Protein AF-A0A140L854-F1 (afdb_monomer)

InterPro domains:
  IPR002514 Transposase IS3/IS911family [PF01527] (7-54)
  IPR010921 Trp repressor/replication initiator [SSF48295] (5-55)
  IPR010921 Trp repressor/replication initiator [SSF48295] (47-87)

Secondary structure (DSSP, 8-state):
------PPPPP--HHHHHHHHHHHHTTSS-HHHHHHHTT--HHHHHHHHHHHHHHHHHHHHTT--HHHHHHHHT--HHHHHHHHHHHGGGGGSTTSS--

Foldseek 3Di:
DDPDPDDDDDDDDPVRLLVLLCCCQQPVDPLPVSCVVVVHDSVVNVVSNVVVLLVLLVCVVVPDDLVVSCVVSVHDSVSNVVSCVVNVPPPPPPVPPDD

Organism: NCBI:txid520762

Nearest PDB structures (foldseek):
  8d8k-assembly1_6  TM=6.332E-01  e=9.859E-01  Saccharomyces cerevisiae
  2ozu-assembly1_A  TM=5.152E-01  e=5.093E-01  Homo sapiens
  8d8j-assembly1_6  TM=6.709E-01  e=2.806E+00  Saccharomyces cerevisiae

Sequence (99 aa):
MKKKVVKKRKRYTLEYKLDCIKKVVNGNESAIKVGLKHGISPSLLNRWVREFKKSVVEKKLRGESILKIGQEYEIQPQKICCWVRQYGFQKHKENFFDK

pLDDT: mean 83.84, std 16.04, range [35.22, 95.31]

Structure (mmCIF, N/CA/C/O backbone):
data_AF-A0A140L854-F1
#
_entry.id   AF-A0A140L854-F1
#
loop_
_atom_site.group_PDB
_atom_site.id
_atom_site.type_symbol
_atom_site.label_atom_id
_atom_site.label_alt_id
_atom_site.label_comp_id
_atom_site.label_asym_id
_atom_site.label_entity_id
_atom_site.label_seq_id
_atom_site.pdbx_PDB_ins_code
_atom_site.Cartn_x
_atom_site.Cartn_y
_atom_site.Cartn_z
_atom_site.occupancy
_atom_site.B_iso_or_equiv
_atom_site.auth_seq_id
_atom_site.auth_comp_id
_atom_site.auth_asym_i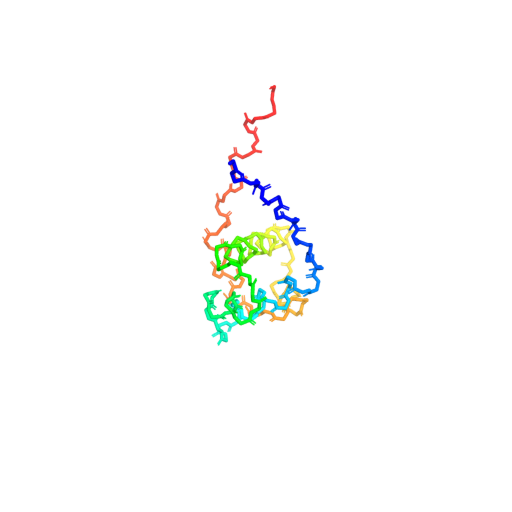d
_atom_site.auth_atom_id
_atom_site.pdbx_PDB_model_num
ATOM 1 N N . MET A 1 1 ? 25.155 15.831 -32.650 1.00 55.31 1 MET A N 1
ATOM 2 C CA . MET A 1 1 ? 24.103 16.193 -31.665 1.00 55.31 1 MET A CA 1
ATOM 3 C C . MET A 1 1 ? 23.274 14.950 -31.337 1.00 55.31 1 MET A C 1
ATOM 5 O O . MET A 1 1 ? 22.710 14.368 -32.254 1.00 55.31 1 MET A O 1
ATOM 9 N N . LYS A 1 2 ? 23.222 14.480 -30.079 1.00 62.25 2 LYS A N 1
ATOM 10 C CA . LYS A 1 2 ? 22.384 13.318 -29.710 1.00 62.25 2 LYS A CA 1
ATOM 11 C C . LYS A 1 2 ? 20.937 13.781 -29.509 1.00 62.25 2 LYS A C 1
ATOM 13 O O . LYS A 1 2 ? 20.676 14.600 -28.632 1.00 62.25 2 LYS A O 1
ATOM 18 N N . LYS A 1 3 ? 19.997 13.274 -30.316 1.00 61.25 3 LYS A N 1
ATOM 19 C CA . LYS A 1 3 ? 18.560 13.527 -30.122 1.00 61.25 3 LYS A CA 1
ATOM 20 C C . LYS A 1 3 ? 18.137 12.974 -28.756 1.00 61.25 3 LYS A C 1
ATOM 22 O O . LYS A 1 3 ? 18.317 11.790 -28.478 1.00 61.25 3 LYS A O 1
ATOM 27 N N . LYS A 1 4 ? 17.577 13.828 -27.896 1.00 67.31 4 LYS A N 1
ATOM 28 C CA . L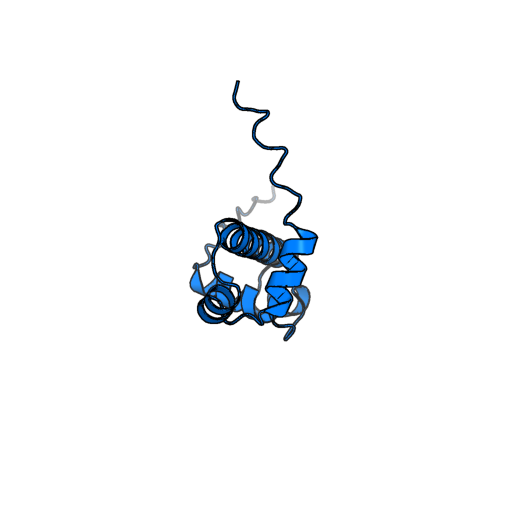YS A 1 4 ? 17.017 13.430 -26.599 1.00 67.31 4 LYS A CA 1
ATOM 29 C C . LYS A 1 4 ? 15.707 12.683 -26.863 1.00 67.31 4 LYS A C 1
ATOM 31 O O . LYS A 1 4 ? 14.692 13.300 -27.169 1.00 67.31 4 LYS A O 1
ATOM 36 N N . VAL A 1 5 ? 15.729 11.352 -26.798 1.00 73.12 5 VAL A N 1
ATOM 37 C CA . VAL A 1 5 ? 14.514 10.539 -26.952 1.00 73.12 5 VAL A CA 1
ATOM 38 C C . VAL A 1 5 ? 13.626 10.774 -25.731 1.00 73.12 5 VAL A C 1
ATOM 40 O O . VAL A 1 5 ? 13.931 10.328 -24.624 1.00 73.12 5 VAL A O 1
ATOM 43 N N . VAL A 1 6 ? 12.527 11.505 -25.913 1.00 73.31 6 VAL A N 1
ATOM 44 C CA . VAL A 1 6 ? 11.532 11.724 -24.859 1.00 73.31 6 VAL A CA 1
ATOM 45 C C . VAL A 1 6 ? 10.759 10.422 -24.658 1.00 73.31 6 VAL A C 1
ATOM 47 O O . VAL A 1 6 ? 9.876 10.068 -25.438 1.00 73.31 6 VAL A O 1
ATOM 50 N N . LYS A 1 7 ? 11.105 9.672 -23.609 1.00 74.38 7 LYS A N 1
ATOM 51 C CA . LYS A 1 7 ? 10.395 8.442 -23.242 1.00 74.38 7 LYS A CA 1
ATOM 52 C C . LYS A 1 7 ? 8.973 8.792 -22.791 1.00 74.38 7 LYS A C 1
ATOM 54 O O . LYS A 1 7 ? 8.794 9.474 -21.781 1.00 74.38 7 LYS A O 1
ATOM 59 N N . LYS A 1 8 ? 7.956 8.315 -23.519 1.00 78.00 8 LYS A N 1
ATOM 60 C CA . LYS A 1 8 ? 6.543 8.485 -23.135 1.00 78.00 8 LYS A CA 1
ATOM 61 C C . LYS A 1 8 ? 6.292 7.875 -21.748 1.00 78.00 8 LYS A C 1
ATOM 63 O O . LYS A 1 8 ? 6.772 6.780 -21.442 1.00 78.00 8 LYS A O 1
ATOM 68 N N . ARG A 1 9 ? 5.537 8.584 -20.898 1.00 78.56 9 ARG A N 1
ATOM 69 C CA . ARG A 1 9 ? 5.159 8.097 -19.561 1.00 78.56 9 ARG A CA 1
ATOM 70 C C . ARG A 1 9 ? 4.207 6.907 -19.706 1.00 78.56 9 ARG A C 1
ATOM 72 O O . ARG A 1 9 ? 3.135 7.049 -20.289 1.00 78.56 9 ARG A O 1
ATOM 79 N N . LYS A 1 10 ? 4.590 5.749 -19.161 1.00 83.44 10 LYS A N 1
ATOM 80 C CA . LYS A 1 10 ? 3.712 4.572 -19.084 1.00 83.44 10 LYS A CA 1
ATOM 81 C C . LYS A 1 10 ? 2.519 4.881 -18.170 1.00 83.44 10 LYS A C 1
ATOM 83 O O . LYS A 1 10 ? 2.711 5.414 -17.075 1.00 83.44 10 LYS A O 1
ATOM 88 N N . ARG A 1 11 ? 1.308 4.545 -18.617 1.00 87.44 11 ARG A N 1
ATOM 89 C CA . ARG A 1 11 ? 0.088 4.568 -17.798 1.00 87.44 11 ARG A CA 1
ATOM 90 C C . ARG A 1 11 ? -0.176 3.159 -17.278 1.00 87.44 11 ARG A C 1
ATOM 92 O O . ARG A 1 11 ? 0.075 2.192 -17.986 1.00 87.44 11 ARG A O 1
ATOM 99 N N . TYR A 1 12 ? -0.667 3.070 -16.049 1.00 90.69 12 TYR A N 1
ATOM 100 C CA . TYR A 1 12 ? -0.999 1.807 -15.396 1.00 90.69 12 TYR A CA 1
ATOM 101 C C . TYR A 1 12 ? -2.431 1.892 -14.893 1.00 90.69 12 TYR A C 1
ATOM 103 O O . TYR A 1 12 ? -2.788 2.896 -14.264 1.00 90.69 12 TYR A O 1
ATOM 111 N N . THR A 1 13 ? -3.224 0.859 -15.164 1.00 92.75 13 THR A N 1
ATOM 112 C CA . THR A 1 13 ? -4.590 0.747 -14.650 1.00 92.75 13 THR A CA 1
ATOM 113 C C . THR A 1 13 ? -4.572 0.550 -13.135 1.00 92.75 13 THR A C 1
ATOM 115 O O . THR A 1 13 ? -3.550 0.180 -12.546 1.00 92.75 13 THR A O 1
ATOM 118 N N . LEU A 1 14 ? -5.699 0.841 -12.486 1.00 89.94 14 LEU A N 1
ATOM 119 C CA . LEU A 1 14 ? -5.830 0.669 -11.041 1.00 89.94 14 LEU A CA 1
ATOM 120 C C . LEU A 1 14 ? -5.683 -0.805 -10.644 1.00 89.94 14 LEU A C 1
ATOM 122 O O . LEU A 1 14 ? -4.894 -1.117 -9.757 1.00 89.94 14 LEU A O 1
ATOM 126 N N . GLU A 1 15 ? -6.373 -1.696 -11.353 1.00 90.94 15 GLU A N 1
ATOM 127 C CA . GLU A 1 15 ? -6.329 -3.148 -11.143 1.00 90.94 15 GLU A CA 1
ATOM 128 C C . GLU A 1 15 ? -4.902 -3.689 -11.217 1.00 90.94 15 GLU A C 1
ATOM 130 O O . GLU A 1 15 ? -4.455 -4.409 -10.327 1.00 90.94 15 GLU A O 1
ATOM 135 N N . TYR A 1 16 ? -4.141 -3.253 -12.222 1.00 93.62 16 TYR A N 1
ATOM 136 C CA . TYR A 1 16 ? -2.756 -3.669 -12.392 1.00 93.62 16 TYR A CA 1
ATOM 137 C C . TYR A 1 16 ? -1.857 -3.217 -11.236 1.00 93.62 16 TYR A C 1
ATOM 139 O O . TYR A 1 16 ? -1.025 -3.982 -10.741 1.00 93.62 16 TYR A O 1
ATOM 147 N N . LYS A 1 17 ? -2.028 -1.970 -10.773 1.00 94.31 17 LYS A N 1
ATOM 148 C CA . LYS A 1 17 ? -1.306 -1.484 -9.589 1.00 94.31 17 LYS A CA 1
ATOM 149 C C . LYS A 1 17 ? -1.655 -2.325 -8.366 1.00 94.31 17 LYS A C 1
ATOM 151 O O . LYS A 1 17 ? -0.748 -2.692 -7.624 1.00 94.31 17 LYS A O 1
ATOM 156 N N . LEU A 1 18 ? -2.938 -2.626 -8.163 1.00 93.75 18 LEU A N 1
ATOM 157 C CA . LEU A 1 18 ? -3.406 -3.411 -7.024 1.00 93.75 18 LEU A CA 1
ATOM 158 C C . LEU A 1 18 ? -2.852 -4.837 -7.045 1.00 93.75 18 LEU A C 1
ATOM 160 O O . LEU A 1 18 ? -2.335 -5.271 -6.022 1.00 93.75 18 LEU A O 1
ATOM 164 N N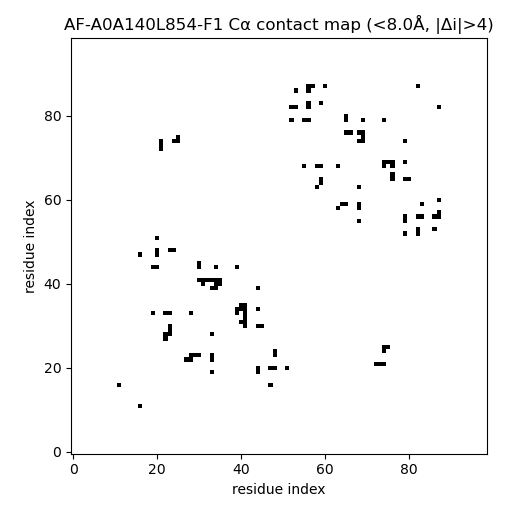 . ASP A 1 19 ? -2.865 -5.530 -8.185 1.00 92.94 19 ASP A N 1
ATOM 165 C CA . ASP A 1 19 ? -2.274 -6.870 -8.324 1.00 92.94 19 ASP A CA 1
ATOM 166 C C . ASP A 1 19 ? -0.782 -6.882 -7.937 1.00 92.94 19 ASP A C 1
ATOM 168 O O . ASP A 1 19 ? -0.333 -7.695 -7.123 1.00 92.94 19 ASP A O 1
ATOM 172 N N . CYS A 1 20 ? -0.014 -5.911 -8.443 1.00 93.69 20 CYS A N 1
ATOM 173 C CA . CYS A 1 20 ? 1.402 -5.767 -8.101 1.00 93.69 20 CYS A CA 1
ATOM 174 C C . CYS A 1 20 ? 1.613 -5.483 -6.605 1.00 93.69 20 CYS A C 1
ATOM 176 O O . CYS A 1 20 ? 2.525 -6.036 -5.990 1.00 93.69 20 CYS A O 1
ATOM 178 N N . ILE A 1 21 ? 0.783 -4.624 -6.005 1.00 94.56 21 ILE A N 1
ATOM 179 C CA . ILE A 1 21 ? 0.862 -4.287 -4.578 1.00 94.56 21 ILE A CA 1
ATOM 180 C C . ILE A 1 21 ? 0.520 -5.504 -3.718 1.00 94.56 21 ILE A C 1
ATOM 182 O O . ILE A 1 21 ? 1.283 -5.797 -2.799 1.00 94.56 21 ILE A O 1
ATOM 186 N N . LYS A 1 22 ? -0.564 -6.229 -4.031 1.00 92.38 22 LYS A N 1
ATOM 187 C CA . LYS A 1 22 ? -1.018 -7.441 -3.322 1.00 92.38 22 LYS A CA 1
ATOM 188 C C . LYS A 1 22 ? 0.101 -8.475 -3.207 1.00 92.38 22 LYS A C 1
ATOM 190 O O . LYS A 1 22 ? 0.386 -8.950 -2.109 1.00 92.38 22 LYS A O 1
ATOM 195 N N . LYS A 1 23 ? 0.819 -8.729 -4.308 1.00 92.25 23 LYS A N 1
ATOM 196 C CA . LYS A 1 23 ? 1.985 -9.636 -4.344 1.00 92.25 23 LYS A CA 1
ATOM 197 C C . LYS A 1 23 ? 3.088 -9.236 -3.361 1.00 92.25 23 LYS A C 1
ATOM 199 O O . LYS A 1 23 ? 3.705 -10.106 -2.749 1.00 92.25 23 LYS A O 1
ATOM 204 N N . VAL A 1 24 ? 3.305 -7.934 -3.174 1.00 93.25 24 VAL A N 1
ATOM 205 C CA . VAL A 1 24 ? 4.302 -7.413 -2.230 1.00 93.25 24 VAL A CA 1
ATOM 206 C C . VAL A 1 24 ? 3.797 -7.447 -0.786 1.00 93.25 24 VAL A C 1
ATOM 208 O O . VAL A 1 24 ? 4.526 -7.859 0.114 1.00 93.25 24 VAL A O 1
ATOM 211 N N . VAL A 1 25 ? 2.564 -7.003 -0.525 1.00 91.56 25 VAL A N 1
ATOM 212 C CA . VAL A 1 25 ? 2.060 -6.849 0.854 1.00 91.56 25 VAL A CA 1
ATOM 213 C C . VAL A 1 25 ? 1.720 -8.174 1.527 1.00 91.56 25 VAL A C 1
ATOM 215 O O . VAL A 1 25 ? 1.916 -8.293 2.740 1.00 91.56 25 VAL A O 1
ATOM 218 N N . ASN A 1 26 ? 1.283 -9.171 0.755 1.00 88.25 26 ASN A N 1
ATOM 219 C CA . ASN A 1 26 ? 0.993 -10.508 1.271 1.00 88.25 26 ASN A CA 1
ATOM 220 C C . ASN A 1 26 ? 2.267 -11.328 1.533 1.00 88.25 26 ASN A C 1
ATOM 222 O O . ASN A 1 26 ? 2.195 -12.383 2.150 1.00 88.25 26 ASN A O 1
ATOM 226 N N . GLY A 1 27 ? 3.445 -10.800 1.172 1.00 79.38 27 GLY A N 1
ATOM 227 C CA . GLY A 1 27 ? 4.737 -11.424 1.460 1.00 79.38 27 GLY A CA 1
ATOM 228 C C . GLY A 1 27 ? 5.154 -12.491 0.450 1.00 79.38 27 GLY A C 1
ATOM 229 O O . GLY A 1 27 ? 6.134 -13.185 0.695 1.00 79.38 27 GLY A O 1
ATOM 230 N N . ASN A 1 28 ? 4.455 -12.601 -0.684 1.00 74.31 28 ASN A N 1
ATOM 231 C CA . ASN A 1 28 ? 4.777 -13.592 -1.710 1.00 74.31 28 ASN A CA 1
ATOM 232 C C . ASN A 1 28 ? 6.100 -13.255 -2.415 1.00 74.31 28 ASN A C 1
ATOM 234 O O . ASN A 1 28 ? 6.865 -14.152 -2.761 1.00 74.31 28 ASN A O 1
ATOM 238 N N . GLU A 1 29 ? 6.382 -11.967 -2.643 1.00 86.19 29 GLU A N 1
ATOM 239 C CA . GLU A 1 29 ? 7.574 -11.514 -3.362 1.00 86.19 29 GLU A CA 1
ATOM 240 C C . GLU A 1 29 ? 8.039 -10.124 -2.880 1.00 86.19 29 GLU A C 1
ATOM 242 O O . GLU A 1 29 ? 7.243 -9.284 -2.461 1.00 86.19 29 GLU A O 1
ATOM 247 N N . SER A 1 30 ? 9.342 -9.836 -2.972 1.00 91.06 30 SER A N 1
ATOM 248 C CA . SER A 1 30 ? 9.868 -8.494 -2.686 1.00 91.06 30 SER A CA 1
ATOM 249 C C . SER A 1 30 ? 9.487 -7.496 -3.789 1.00 91.06 30 SER A C 1
ATOM 251 O O . SER A 1 30 ? 9.362 -7.862 -4.959 1.00 91.06 30 SER A O 1
ATOM 253 N N . ALA A 1 31 ? 9.376 -6.203 -3.458 1.00 91.00 31 ALA A N 1
ATOM 254 C CA . ALA A 1 31 ? 9.091 -5.155 -4.449 1.00 91.00 31 ALA A CA 1
ATOM 255 C C . ALA A 1 31 ? 10.134 -5.095 -5.583 1.00 91.00 31 ALA A C 1
ATOM 257 O O . ALA A 1 31 ? 9.816 -4.698 -6.703 1.00 91.00 31 ALA A O 1
ATOM 258 N N . ILE A 1 32 ? 11.371 -5.519 -5.311 1.00 92.88 32 ILE A N 1
ATOM 259 C CA . ILE A 1 32 ? 12.418 -5.648 -6.330 1.00 92.88 32 ILE A CA 1
ATOM 260 C C . ILE A 1 32 ? 12.039 -6.741 -7.328 1.00 92.88 32 ILE A C 1
ATOM 262 O O . ILE A 1 32 ? 11.976 -6.476 -8.526 1.00 92.88 32 ILE A O 1
ATOM 266 N N . LYS A 1 33 ? 11.728 -7.944 -6.837 1.00 93.75 33 LYS A N 1
ATOM 267 C CA . LYS A 1 33 ? 11.390 -9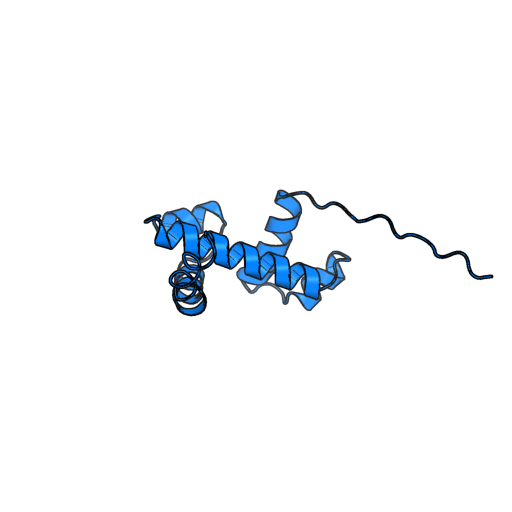.097 -7.677 1.00 93.75 33 LYS A CA 1
ATOM 268 C C . LYS A 1 33 ? 10.129 -8.842 -8.508 1.00 93.75 33 LYS A C 1
ATOM 270 O O . LYS A 1 33 ? 10.151 -9.042 -9.721 1.00 93.75 33 LYS A O 1
ATOM 275 N N . VAL A 1 34 ? 9.077 -8.305 -7.885 1.00 94.19 34 VAL A N 1
ATOM 276 C CA . VAL A 1 34 ? 7.831 -7.944 -8.581 1.00 94.19 34 VAL A CA 1
ATOM 277 C C . VAL A 1 34 ? 8.083 -6.845 -9.611 1.00 94.19 34 VAL A C 1
ATOM 279 O O . VAL A 1 34 ? 7.646 -6.972 -10.751 1.00 94.19 34 VAL A O 1
ATOM 282 N N . GLY A 1 35 ? 8.825 -5.793 -9.250 1.00 92.81 35 GLY A N 1
ATOM 283 C CA . GLY A 1 35 ? 9.160 -4.710 -10.172 1.00 92.81 35 GLY A CA 1
ATOM 284 C C . GLY A 1 35 ? 9.866 -5.223 -11.427 1.00 92.81 35 GLY A C 1
ATOM 285 O O . GLY A 1 35 ? 9.418 -4.951 -12.539 1.00 92.81 35 GLY A O 1
ATOM 286 N N . LEU A 1 36 ? 10.911 -6.037 -11.256 1.00 92.94 36 LEU A N 1
ATOM 287 C CA . LEU A 1 36 ? 11.664 -6.615 -12.371 1.00 92.94 36 LEU A CA 1
ATOM 288 C C . LEU A 1 36 ? 10.793 -7.515 -13.257 1.00 92.94 36 LEU A C 1
ATOM 290 O O . LEU A 1 36 ? 10.785 -7.332 -14.472 1.00 92.94 36 LEU A O 1
ATOM 294 N N . LYS A 1 37 ? 10.001 -8.414 -12.658 1.00 93.06 37 LYS A N 1
ATOM 295 C CA . LYS A 1 37 ? 9.095 -9.330 -13.376 1.00 93.06 37 LYS A CA 1
ATOM 296 C C . LYS A 1 37 ? 8.062 -8.595 -14.233 1.00 93.06 37 LYS A C 1
ATOM 298 O O . LYS A 1 37 ? 7.687 -9.069 -15.298 1.00 93.06 37 LYS A O 1
ATOM 303 N N . HIS A 1 38 ? 7.619 -7.431 -13.771 1.00 90.06 38 HIS A N 1
ATOM 304 C CA . HIS A 1 38 ? 6.593 -6.616 -14.423 1.00 90.06 38 HIS A CA 1
ATOM 305 C C . HIS A 1 38 ? 7.161 -5.455 -15.258 1.00 90.06 38 HIS A C 1
ATOM 307 O O . HIS A 1 38 ? 6.409 -4.666 -15.831 1.00 90.06 38 HIS A O 1
ATOM 313 N N . GLY A 1 39 ? 8.488 -5.312 -15.341 1.00 90.94 39 GLY A N 1
ATOM 314 C CA . GLY A 1 39 ? 9.134 -4.213 -16.067 1.00 90.94 39 GLY A CA 1
ATOM 315 C C . GLY A 1 39 ? 8.858 -2.825 -15.466 1.00 90.94 39 GLY A C 1
ATOM 316 O O . GLY A 1 39 ? 8.825 -1.818 -16.189 1.00 90.94 39 GLY A O 1
ATOM 317 N N . ILE A 1 40 ? 8.641 -2.774 -14.150 1.00 92.81 40 ILE A N 1
ATOM 318 C CA . ILE A 1 40 ? 8.395 -1.575 -13.346 1.00 92.81 40 ILE A CA 1
ATOM 319 C C . ILE A 1 40 ? 9.625 -1.309 -12.478 1.00 92.81 40 ILE A C 1
ATOM 321 O O . ILE A 1 40 ? 10.228 -2.217 -11.914 1.00 92.81 40 ILE A O 1
ATOM 325 N N . SER A 1 41 ? 9.989 -0.038 -12.313 1.00 92.38 41 SER A N 1
ATOM 326 C CA . SER A 1 41 ? 11.023 0.319 -11.341 1.00 92.38 41 SER A CA 1
ATOM 327 C C . SER A 1 41 ? 10.600 -0.109 -9.922 1.00 92.38 41 SER A C 1
ATOM 329 O O . SER A 1 41 ? 9.510 0.282 -9.487 1.00 92.38 41 SER A O 1
ATOM 331 N N . PRO A 1 42 ? 11.453 -0.822 -9.162 1.00 93.69 42 PRO A N 1
ATOM 332 C CA . PRO A 1 42 ? 11.172 -1.174 -7.769 1.00 93.69 42 PRO A CA 1
ATOM 333 C C . PRO A 1 42 ? 10.832 0.038 -6.895 1.00 93.69 42 PRO A C 1
ATOM 335 O O . PRO A 1 42 ? 9.953 -0.035 -6.040 1.00 93.69 42 PRO A O 1
ATOM 338 N N . SER A 1 43 ? 11.464 1.189 -7.147 1.00 93.44 43 SER A N 1
ATOM 339 C CA . SER A 1 43 ? 11.182 2.443 -6.436 1.00 93.44 43 SER A CA 1
ATOM 340 C C . SER A 1 43 ? 9.758 2.945 -6.688 1.00 93.44 43 SER A C 1
ATOM 342 O O . SER A 1 43 ? 9.098 3.435 -5.771 1.00 93.44 43 SER A O 1
ATOM 344 N N . LEU A 1 44 ? 9.254 2.788 -7.917 1.00 92.88 44 LEU A N 1
ATOM 345 C CA . LEU A 1 44 ? 7.874 3.135 -8.254 1.00 92.88 44 LEU A CA 1
ATOM 346 C C . LEU A 1 44 ? 6.883 2.196 -7.556 1.00 92.88 44 LEU A C 1
ATOM 348 O O . LEU A 1 44 ? 5.897 2.669 -6.994 1.00 92.88 44 LEU A O 1
ATOM 352 N N . LEU A 1 45 ? 7.172 0.893 -7.532 1.00 95.31 45 LEU A N 1
ATOM 353 C CA . LEU A 1 45 ? 6.331 -0.081 -6.839 1.00 95.31 45 LEU A CA 1
ATOM 354 C C . LEU A 1 45 ? 6.317 0.155 -5.321 1.00 95.31 45 LEU A C 1
ATOM 356 O O . LEU A 1 45 ? 5.249 0.168 -4.716 1.00 95.31 45 LEU A O 1
ATOM 360 N N . ASN A 1 46 ? 7.469 0.443 -4.711 1.00 93.81 46 ASN A N 1
ATOM 361 C CA . ASN A 1 46 ? 7.554 0.817 -3.296 1.00 93.81 46 ASN A CA 1
ATOM 362 C C . ASN A 1 46 ? 6.712 2.058 -2.975 1.00 93.81 46 ASN A C 1
ATOM 364 O O . ASN A 1 46 ? 6.033 2.096 -1.946 1.00 93.81 46 ASN A O 1
ATOM 368 N N . ARG A 1 47 ? 6.705 3.060 -3.866 1.00 94.00 47 ARG A N 1
ATOM 369 C CA . ARG A 1 47 ? 5.827 4.226 -3.724 1.00 94.00 47 ARG A CA 1
ATOM 370 C C . ARG A 1 47 ? 4.355 3.815 -3.743 1.00 94.00 47 ARG A C 1
ATOM 372 O O . ARG A 1 47 ? 3.617 4.246 -2.866 1.00 94.00 47 ARG A O 1
ATOM 379 N N . TRP A 1 48 ? 3.926 2.979 -4.689 1.00 95.25 48 TRP A N 1
ATOM 380 C CA . TRP A 1 48 ? 2.536 2.504 -4.740 1.00 95.25 48 TRP A CA 1
ATOM 381 C C . TRP A 1 48 ? 2.138 1.735 -3.482 1.00 95.25 48 TRP A C 1
ATOM 383 O O . TRP A 1 48 ? 1.087 2.011 -2.915 1.00 95.25 48 TRP A O 1
ATOM 393 N N . VAL A 1 49 ? 3.003 0.838 -3.003 1.00 94.19 49 VAL A N 1
ATOM 394 C CA . VAL A 1 49 ? 2.787 0.088 -1.760 1.00 94.19 49 VAL A CA 1
ATOM 395 C C . VAL A 1 49 ? 2.634 1.037 -0.570 1.00 94.19 49 VAL A C 1
ATOM 397 O O . VAL A 1 49 ? 1.739 0.847 0.247 1.00 94.19 49 VAL A O 1
ATOM 400 N N . ARG A 1 50 ? 3.470 2.077 -0.466 1.00 92.69 50 ARG A N 1
ATOM 401 C CA . ARG A 1 50 ? 3.375 3.069 0.615 1.00 92.69 50 ARG A CA 1
ATOM 402 C C . ARG A 1 50 ? 2.049 3.829 0.585 1.00 92.69 50 ARG A C 1
ATOM 404 O O . ARG A 1 50 ? 1.401 3.933 1.620 1.00 92.69 50 ARG A O 1
ATOM 411 N N . GLU A 1 51 ? 1.655 4.352 -0.573 1.00 93.12 51 GLU A N 1
ATOM 412 C CA . GLU A 1 51 ? 0.399 5.104 -0.722 1.00 93.12 51 GLU A CA 1
ATOM 413 C C . GLU A 1 51 ? -0.822 4.218 -0.452 1.00 93.12 51 GLU A C 1
ATOM 415 O O . GLU A 1 51 ? -1.746 4.616 0.254 1.00 93.12 51 GLU A O 1
ATOM 420 N N . PHE A 1 52 ? -0.780 2.970 -0.914 1.00 94.62 52 PHE A N 1
ATOM 421 C CA . PHE A 1 52 ? -1.812 1.987 -0.621 1.00 94.62 52 PHE A CA 1
ATOM 422 C C . PHE A 1 52 ? -1.954 1.728 0.888 1.00 94.62 52 PHE A C 1
ATOM 424 O O . PHE A 1 52 ? -3.058 1.831 1.424 1.00 94.62 52 PHE A O 1
ATOM 431 N N . LYS A 1 53 ? -0.841 1.475 1.595 1.00 92.94 53 LYS A N 1
ATOM 432 C CA . LYS A 1 53 ? -0.842 1.275 3.055 1.00 92.94 53 LYS A CA 1
ATOM 433 C C . LYS A 1 53 ? -1.426 2.475 3.799 1.00 92.94 53 LYS A C 1
ATOM 435 O O . LYS A 1 53 ? -2.211 2.275 4.719 1.00 92.94 53 LYS A O 1
ATOM 440 N N . LYS A 1 54 ? -1.087 3.705 3.394 1.00 91.56 54 LYS A N 1
ATOM 441 C CA . LYS A 1 54 ? -1.686 4.921 3.969 1.00 91.56 54 LYS A CA 1
ATOM 442 C C . LYS A 1 54 ? -3.200 4.946 3.773 1.00 91.56 54 LYS A C 1
ATOM 444 O O . LYS A 1 54 ? -3.910 5.135 4.751 1.00 91.56 54 LYS A O 1
ATOM 449 N N . SER A 1 55 ? -3.694 4.673 2.560 1.00 92.00 55 SER A N 1
ATOM 450 C CA . SER A 1 55 ? -5.142 4.653 2.294 1.00 92.00 55 SER A CA 1
ATOM 451 C C . SER A 1 55 ? -5.882 3.624 3.162 1.00 92.00 55 SER A C 1
ATOM 453 O O . SER A 1 55 ? -6.945 3.912 3.703 1.00 92.00 55 SER A O 1
ATOM 455 N N . VAL A 1 56 ? -5.276 2.451 3.382 1.00 93.38 56 VAL A N 1
ATOM 456 C CA . VAL A 1 56 ? -5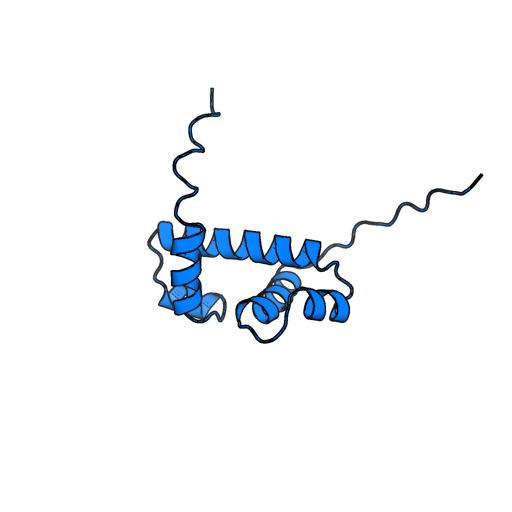.808 1.401 4.262 1.00 93.38 56 VAL A CA 1
ATOM 457 C C . VAL A 1 56 ? -5.849 1.863 5.720 1.00 93.38 56 VAL A C 1
ATOM 459 O O . VAL A 1 56 ? -6.844 1.655 6.414 1.00 93.38 56 VAL A O 1
ATOM 462 N N . VAL A 1 57 ? -4.786 2.520 6.190 1.00 91.88 57 VAL A N 1
ATOM 463 C CA . VAL A 1 57 ? -4.739 3.095 7.541 1.00 91.88 57 VAL A CA 1
ATOM 464 C C . VAL A 1 57 ? -5.786 4.191 7.699 1.00 91.88 57 VAL A C 1
ATOM 466 O O . VAL A 1 57 ? -6.472 4.225 8.713 1.00 91.88 57 VAL A O 1
ATOM 469 N N . GLU A 1 58 ? -5.978 5.043 6.695 1.00 91.00 58 GLU A N 1
ATOM 470 C CA . GLU A 1 58 ? -7.011 6.076 6.717 1.00 91.00 58 GLU A CA 1
ATOM 471 C C . GLU A 1 58 ? -8.420 5.501 6.799 1.00 91.00 58 GLU A C 1
ATOM 473 O O . GLU A 1 58 ? -9.200 5.968 7.626 1.00 91.00 58 GLU A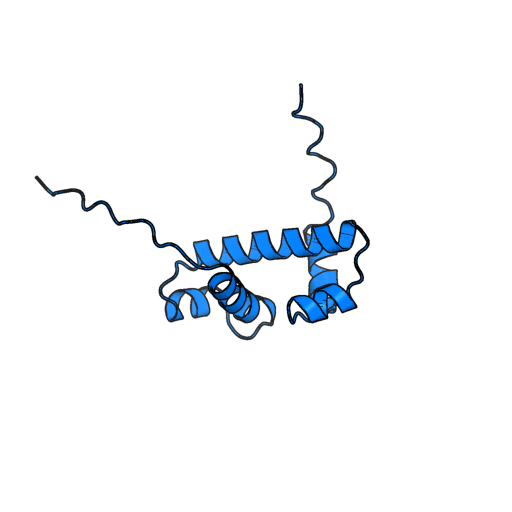 O 1
ATOM 478 N N . LYS A 1 59 ? -8.741 4.477 5.999 1.00 92.50 59 LYS A N 1
ATOM 479 C CA . LYS A 1 59 ? -10.010 3.744 6.116 1.00 92.50 59 LYS A CA 1
ATOM 480 C C . LYS A 1 59 ? -10.211 3.220 7.532 1.00 92.50 59 LYS A C 1
ATOM 482 O O . LYS A 1 59 ? -11.267 3.415 8.134 1.00 92.50 59 LYS A O 1
ATOM 487 N N . LYS A 1 60 ? -9.160 2.632 8.115 1.00 91.75 60 LYS A N 1
ATOM 488 C CA . LYS A 1 60 ? -9.234 2.138 9.488 1.00 91.75 60 LYS A CA 1
ATOM 489 C C . LYS A 1 60 ? -9.467 3.264 10.505 1.00 91.75 60 LYS A C 1
ATOM 491 O O . LYS A 1 60 ? -10.295 3.105 11.400 1.00 91.75 60 LYS A O 1
ATOM 496 N N . LEU A 1 61 ? -8.780 4.396 10.360 1.00 88.19 61 LEU A N 1
ATOM 497 C CA . LEU A 1 61 ? -8.952 5.574 11.220 1.00 88.19 61 LEU A CA 1
ATOM 498 C C . LEU A 1 61 ? -10.337 6.223 11.070 1.00 88.19 61 LEU A C 1
ATOM 500 O O . LEU A 1 61 ? -10.836 6.790 12.032 1.00 88.19 61 LEU A O 1
ATOM 504 N N . ARG A 1 62 ? -10.988 6.097 9.905 1.00 89.94 62 ARG A N 1
ATOM 505 C CA . ARG A 1 62 ? -12.387 6.516 9.686 1.00 89.94 62 ARG A CA 1
ATOM 506 C C . ARG A 1 62 ? -13.415 5.612 10.380 1.00 89.94 62 ARG A C 1
ATOM 508 O O . ARG A 1 62 ? -14.602 5.908 10.325 1.00 89.94 62 ARG A O 1
ATOM 515 N N . GLY A 1 63 ? -12.981 4.525 11.021 1.00 90.69 63 GLY A N 1
ATOM 516 C CA . GLY A 1 63 ? -13.852 3.610 11.762 1.00 90.69 63 GLY A CA 1
ATOM 517 C C . GLY A 1 63 ? -14.192 2.317 11.021 1.00 90.69 63 GLY A C 1
ATOM 518 O O . GLY A 1 63 ? -14.939 1.499 11.551 1.00 90.69 63 GLY A O 1
ATOM 519 N N . GLU A 1 64 ? -13.629 2.071 9.834 1.00 93.00 64 GLU A N 1
ATOM 520 C CA . GLU A 1 64 ? -13.888 0.819 9.123 1.00 93.00 64 GLU A CA 1
ATOM 521 C C . GLU A 1 64 ? -13.363 -0.409 9.897 1.00 93.00 64 GLU A C 1
ATOM 523 O O . GLU A 1 64 ? -12.351 -0.379 10.616 1.00 93.00 64 GLU A O 1
ATOM 528 N N . SER A 1 65 ? -14.075 -1.530 9.761 1.00 93.94 65 SER A N 1
ATOM 529 C CA . SER A 1 65 ? -13.678 -2.802 10.368 1.00 93.94 65 SER A CA 1
ATOM 530 C C . SER A 1 65 ? -12.432 -3.361 9.683 1.00 93.94 65 SER A C 1
ATOM 532 O O . SER A 1 65 ? -12.359 -3.417 8.457 1.00 93.94 65 SER A O 1
ATOM 534 N N . ILE A 1 66 ? -11.467 -3.844 10.473 1.00 91.94 66 ILE A N 1
ATOM 535 C CA . ILE A 1 66 ? -10.238 -4.467 9.952 1.00 91.94 66 ILE A CA 1
ATOM 536 C C . ILE A 1 66 ? -10.578 -5.690 9.089 1.00 91.94 66 ILE A C 1
ATOM 538 O O . ILE A 1 66 ? -9.946 -5.902 8.059 1.00 91.94 66 ILE A O 1
ATOM 542 N N . LEU A 1 67 ? -11.598 -6.461 9.480 1.00 93.44 67 LEU A N 1
ATOM 543 C CA . LEU A 1 67 ? -12.048 -7.634 8.728 1.00 93.44 67 LEU A CA 1
ATOM 544 C C . LEU A 1 67 ? -12.621 -7.236 7.364 1.00 93.44 67 LEU A C 1
ATOM 546 O O . LEU A 1 67 ? -12.279 -7.852 6.360 1.00 93.44 67 LEU A O 1
ATOM 550 N N . LYS A 1 68 ? -13.414 -6.156 7.319 1.00 93.81 68 LYS A N 1
ATOM 551 C CA . LYS A 1 68 ? -13.982 -5.618 6.074 1.00 93.81 68 LYS A CA 1
ATOM 552 C C . LYS A 1 68 ? -12.882 -5.157 5.115 1.00 93.81 68 LYS A C 1
ATOM 554 O O . LYS A 1 68 ? -12.886 -5.539 3.951 1.00 93.81 68 LYS A O 1
ATOM 559 N N . ILE A 1 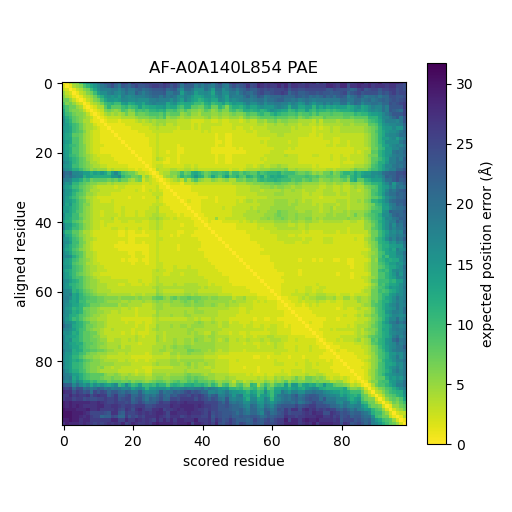69 ? -11.912 -4.394 5.620 1.00 92.62 69 ILE A N 1
ATOM 560 C CA . ILE A 1 69 ? -10.771 -3.918 4.824 1.00 92.62 69 ILE A CA 1
ATOM 561 C C . ILE A 1 69 ? -9.922 -5.102 4.327 1.00 92.62 69 ILE A C 1
ATOM 563 O O . ILE A 1 69 ? -9.469 -5.107 3.183 1.00 92.62 69 ILE A O 1
ATOM 567 N N . GLY A 1 70 ? -9.705 -6.109 5.178 1.00 93.19 70 GLY A N 1
ATOM 568 C CA . GLY A 1 70 ? -8.959 -7.313 4.819 1.00 93.19 70 GLY A CA 1
ATOM 569 C C . GLY A 1 70 ? -9.629 -8.110 3.701 1.00 93.19 70 GLY A C 1
ATOM 570 O O . GLY A 1 70 ? -8.947 -8.546 2.780 1.00 93.19 70 GLY A O 1
ATOM 571 N N . GLN A 1 71 ? -10.958 -8.236 3.735 1.00 92.88 71 GLN A N 1
ATOM 572 C CA . GLN A 1 71 ? -11.735 -8.871 2.668 1.00 92.88 71 GLN A CA 1
ATOM 573 C C . GLN A 1 71 ? -11.690 -8.066 1.363 1.00 92.88 71 GLN A C 1
ATOM 575 O O . GLN A 1 71 ? -11.375 -8.631 0.323 1.00 92.88 71 GLN A O 1
ATOM 580 N N . GLU A 1 72 ? -11.939 -6.752 1.414 1.00 92.25 72 GLU A N 1
ATOM 581 C CA . GLU A 1 72 ? -11.984 -5.882 0.225 1.00 92.25 72 GLU A CA 1
ATOM 582 C C . GLU A 1 72 ? -10.675 -5.922 -0.576 1.00 92.25 72 GLU A C 1
ATOM 584 O O . GLU A 1 72 ? -10.679 -5.974 -1.806 1.00 92.25 72 GLU A O 1
ATOM 589 N N . TYR A 1 73 ? -9.543 -5.898 0.127 1.00 90.75 73 TYR A N 1
ATOM 590 C CA . TYR A 1 73 ? -8.231 -5.837 -0.506 1.00 90.75 73 TYR A CA 1
ATOM 591 C C . TYR A 1 73 ? -7.487 -7.169 -0.546 1.00 90.75 73 TYR A C 1
ATOM 593 O O . TYR A 1 73 ? -6.361 -7.196 -1.042 1.00 90.75 73 TYR A O 1
ATOM 601 N N . GLU A 1 74 ? -8.093 -8.251 -0.056 1.00 91.94 74 GLU A N 1
ATOM 602 C CA . GLU A 1 74 ? -7.463 -9.571 0.075 1.00 91.94 74 GLU A CA 1
ATOM 603 C C . GLU A 1 74 ? -6.138 -9.502 0.858 1.00 91.94 74 GLU A C 1
ATOM 605 O O . GLU A 1 74 ? -5.087 -9.999 0.437 1.00 91.94 74 GLU A O 1
ATOM 610 N N . ILE A 1 75 ? -6.182 -8.819 2.005 1.00 90.81 75 ILE A N 1
ATOM 611 C CA . ILE A 1 75 ? -5.035 -8.575 2.883 1.00 90.81 75 ILE A CA 1
ATOM 612 C C . ILE A 1 75 ? -5.293 -9.192 4.241 1.00 90.81 75 ILE A C 1
ATOM 614 O O . ILE A 1 75 ? -6.364 -9.056 4.829 1.00 90.81 75 ILE A O 1
ATOM 618 N N . GLN A 1 76 ? -4.252 -9.808 4.785 1.00 89.38 76 GLN A N 1
ATOM 619 C CA . GLN A 1 76 ? -4.323 -10.404 6.106 1.00 89.38 76 GLN A CA 1
ATOM 620 C C . GLN A 1 76 ? -4.528 -9.312 7.190 1.00 89.38 76 GLN A C 1
ATOM 622 O O . GLN A 1 76 ? -3.714 -8.380 7.269 1.00 89.38 76 GLN A O 1
ATOM 627 N N . PRO A 1 77 ? -5.571 -9.405 8.042 1.00 89.81 77 PRO A N 1
ATOM 628 C CA . PRO A 1 77 ? -5.938 -8.393 9.044 1.00 89.81 77 PRO A CA 1
ATOM 629 C C . PRO A 1 77 ? -4.787 -7.866 9.912 1.00 89.81 77 PRO A C 1
ATOM 631 O O . PRO A 1 77 ? -4.675 -6.667 10.167 1.00 89.81 77 PRO A O 1
ATOM 634 N N . GLN A 1 78 ? -3.871 -8.736 10.330 1.00 88.31 78 GLN A N 1
ATOM 635 C CA . GLN A 1 78 ? -2.724 -8.373 11.157 1.00 88.31 78 GLN A CA 1
ATOM 636 C C . GLN A 1 78 ? -1.759 -7.406 10.460 1.00 88.31 78 GLN A C 1
ATOM 638 O O . GLN A 1 78 ? -1.129 -6.584 11.124 1.00 88.31 78 GLN A O 1
ATOM 643 N N . LYS A 1 79 ? -1.668 -7.433 9.122 1.00 90.38 79 LYS A N 1
ATOM 644 C CA . LYS A 1 79 ? -0.863 -6.460 8.367 1.00 90.38 79 LYS A CA 1
ATOM 645 C C . LYS A 1 79 ? -1.444 -5.056 8.496 1.00 90.38 79 LYS A C 1
ATOM 647 O O . LYS A 1 79 ? -0.681 -4.107 8.659 1.00 90.38 79 LYS A O 1
ATOM 652 N N . ILE A 1 80 ? -2.771 -4.937 8.501 1.00 91.62 80 ILE A N 1
ATOM 653 C CA . ILE A 1 80 ? -3.477 -3.667 8.691 1.00 91.62 80 ILE A CA 1
ATOM 654 C C . ILE A 1 80 ? -3.150 -3.106 10.080 1.00 91.62 80 ILE A C 1
ATOM 656 O O . ILE A 1 80 ? -2.758 -1.946 10.182 1.00 91.62 80 ILE A O 1
ATOM 660 N N . CYS A 1 81 ? -3.193 -3.933 11.133 1.00 89.62 81 CYS A N 1
ATOM 661 C CA . CYS A 1 81 ? -2.782 -3.529 12.484 1.00 89.62 81 CYS A CA 1
ATOM 662 C C . CYS A 1 81 ? -1.337 -3.007 12.524 1.00 89.62 81 CYS A C 1
ATOM 664 O O . CYS A 1 81 ? -1.072 -1.949 13.098 1.00 89.62 81 CYS A O 1
ATOM 666 N N . CYS A 1 82 ? -0.400 -3.721 11.890 1.00 90.00 82 CYS A N 1
ATOM 667 C CA . CYS A 1 82 ? 0.991 -3.279 11.793 1.00 90.00 82 CYS A CA 1
ATOM 668 C C . CYS A 1 82 ? 1.114 -1.927 11.074 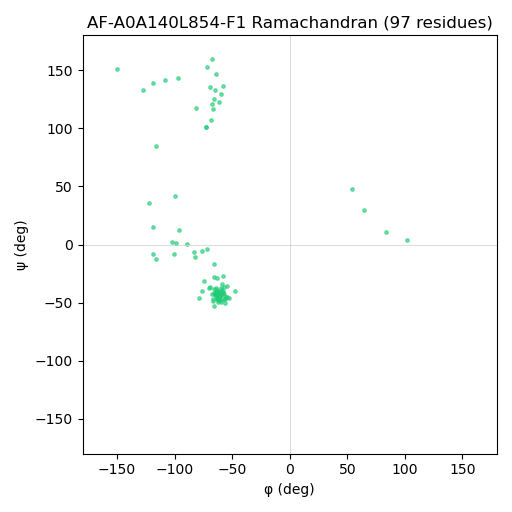1.00 90.00 82 CYS A C 1
ATOM 670 O O . CYS A 1 82 ? 1.877 -1.068 11.511 1.00 90.00 82 CYS A O 1
ATOM 672 N N . TRP A 1 83 ? 0.357 -1.707 9.995 1.00 92.88 83 TRP A N 1
ATOM 673 C CA . TRP A 1 83 ? 0.396 -0.442 9.256 1.00 92.88 83 TRP A CA 1
ATOM 674 C C . TRP A 1 83 ? -0.211 0.711 10.041 1.00 92.88 83 TRP A C 1
ATOM 676 O O . TRP A 1 83 ? 0.337 1.808 9.991 1.00 92.88 83 TRP A O 1
ATOM 686 N N . VAL A 1 84 ? -1.280 0.479 10.805 1.00 90.31 84 VAL A N 1
ATOM 687 C CA . VAL A 1 84 ? -1.849 1.506 11.690 1.00 90.31 84 VAL A CA 1
ATOM 688 C C . VAL A 1 84 ? -0.817 1.941 12.725 1.00 90.31 84 VAL A C 1
ATOM 690 O O . VAL A 1 84 ? -0.650 3.135 12.937 1.00 90.31 84 VAL A O 1
ATOM 693 N N . ARG A 1 85 ? -0.046 1.009 13.302 1.00 86.44 85 ARG A N 1
ATOM 694 C CA . ARG A 1 85 ? 1.061 1.365 14.210 1.00 86.44 85 ARG A CA 1
ATOM 695 C C . ARG A 1 85 ? 2.156 2.174 13.510 1.00 86.44 85 ARG A C 1
ATOM 697 O O . ARG A 1 85 ? 2.687 3.108 14.095 1.00 86.44 85 ARG A O 1
ATOM 704 N N . GLN A 1 86 ? 2.482 1.832 12.265 1.00 82.88 86 GLN A N 1
ATOM 705 C CA . GLN A 1 86 ? 3.560 2.479 11.514 1.00 82.88 86 GLN A CA 1
ATOM 706 C C . GLN A 1 86 ? 3.189 3.872 10.969 1.00 82.88 86 GLN A C 1
ATOM 708 O O . GLN A 1 86 ? 4.030 4.766 10.968 1.00 82.88 86 GLN A O 1
ATOM 713 N N . TYR A 1 87 ? 1.965 4.054 10.465 1.00 80.56 87 TYR A N 1
ATOM 714 C CA . TYR A 1 87 ? 1.538 5.258 9.733 1.00 80.56 87 TYR A CA 1
ATOM 715 C C . TYR A 1 87 ? 0.418 6.045 10.430 1.00 80.56 87 TYR A C 1
ATOM 717 O O . TYR A 1 87 ? 0.139 7.177 10.041 1.00 80.56 87 TYR A O 1
ATOM 725 N N . GLY A 1 88 ? -0.229 5.483 11.456 1.00 69.56 88 GLY A N 1
ATOM 726 C CA . GLY A 1 88 ? -1.378 6.097 12.133 1.00 69.56 88 GLY A CA 1
ATOM 727 C C . GLY A 1 88 ? -1.055 7.387 12.890 1.00 69.56 88 GLY A C 1
ATOM 728 O O . GLY A 1 88 ? -1.957 8.167 13.168 1.00 69.56 88 GLY A O 1
ATOM 729 N N . PHE A 1 89 ? 0.224 7.657 13.165 1.00 60.66 89 PHE A N 1
ATOM 730 C CA . PHE A 1 89 ? 0.670 8.844 13.903 1.00 60.66 89 PHE A CA 1
ATOM 731 C C . PHE A 1 89 ? 0.818 10.107 13.032 1.00 60.66 89 PHE A C 1
ATOM 733 O O . PHE A 1 89 ? 1.086 11.193 13.539 1.00 60.66 89 PHE A O 1
ATOM 740 N N . GLN A 1 90 ? 0.670 9.995 11.708 1.00 58.47 90 GLN A N 1
ATOM 741 C CA . GLN A 1 90 ? 1.065 11.064 10.784 1.00 58.47 90 GLN A CA 1
ATOM 742 C C . GLN A 1 90 ? 0.013 12.185 10.633 1.00 58.47 90 GLN A C 1
ATOM 744 O O . GLN A 1 90 ? 0.330 13.239 10.092 1.00 58.47 90 GLN A O 1
ATOM 749 N N . LYS A 1 91 ? -1.216 11.998 11.144 1.00 53.38 91 LYS A N 1
ATOM 750 C CA . LYS A 1 91 ? -2.376 12.858 10.832 1.00 53.38 91 LYS A CA 1
ATOM 751 C C . LYS A 1 91 ? -2.611 14.082 11.728 1.00 53.38 91 LYS A C 1
ATOM 753 O O . LYS A 1 91 ? -3.542 14.826 11.456 1.00 53.38 91 LYS A O 1
ATOM 758 N N . HIS A 1 92 ? -1.782 14.350 12.738 1.00 42.62 92 HIS A N 1
ATOM 759 C CA . HIS A 1 92 ? -1.969 15.531 13.602 1.00 42.62 92 HIS A CA 1
ATOM 760 C C . HIS A 1 92 ? -1.127 16.768 13.222 1.00 42.62 92 HIS A C 1
ATOM 762 O O . HIS A 1 92 ? -1.045 17.703 14.014 1.00 42.62 92 HIS A O 1
ATOM 768 N N . 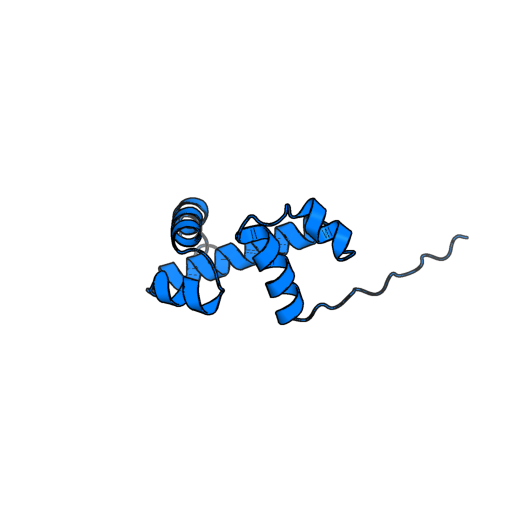LYS A 1 93 ? -0.500 16.810 12.032 1.00 42.50 93 LYS A N 1
ATOM 769 C CA . LYS A 1 93 ? 0.305 17.970 11.578 1.00 42.50 93 LYS A CA 1
ATOM 770 C C . LYS A 1 93 ? -0.176 18.675 10.301 1.00 42.50 93 LYS A C 1
ATOM 772 O O . LYS A 1 93 ? 0.333 19.748 10.003 1.00 42.50 93 LYS A O 1
ATOM 777 N N . GLU A 1 94 ? -1.165 18.150 9.581 1.00 41.44 94 GLU A N 1
ATOM 778 C CA . GLU A 1 94 ? -1.653 18.748 8.320 1.00 41.44 94 GLU A CA 1
ATOM 779 C C . GLU A 1 94 ? -2.945 19.570 8.493 1.00 41.44 94 GLU A C 1
ATOM 781 O O . GLU A 1 94 ? -3.833 19.506 7.660 1.00 41.44 94 GLU A O 1
ATOM 786 N N . ASN A 1 95 ? -3.036 20.365 9.566 1.00 39.25 95 ASN A N 1
ATOM 787 C CA . ASN A 1 95 ? -3.986 21.491 9.673 1.00 39.25 95 ASN A CA 1
ATOM 788 C C . ASN A 1 95 ? -3.247 22.838 9.851 1.00 39.25 95 ASN A C 1
ATOM 790 O O . ASN A 1 95 ? -3.836 23.821 10.286 1.00 39.25 95 ASN A O 1
ATOM 794 N N . PHE A 1 96 ? -1.934 22.882 9.587 1.00 38.81 96 PHE A N 1
ATOM 795 C CA . PHE A 1 96 ? -1.097 24.065 9.837 1.00 38.81 96 PHE A CA 1
ATOM 796 C C . PHE A 1 96 ? -0.799 24.905 8.578 1.00 38.81 96 PHE A C 1
ATOM 798 O O . PHE A 1 96 ? -0.251 25.992 8.700 1.00 38.81 96 PHE A O 1
ATOM 805 N N . PHE A 1 97 ? -1.159 24.440 7.377 1.00 35.22 97 PHE A N 1
ATOM 806 C CA . PHE A 1 97 ? -0.879 25.140 6.110 1.00 35.22 97 PHE A CA 1
ATOM 807 C C . PHE A 1 97 ? -2.145 25.454 5.295 1.00 35.22 97 PHE A C 1
ATOM 809 O O . PHE A 1 97 ? -2.114 25.433 4.073 1.00 35.22 97 PHE A O 1
ATOM 816 N N . ASP A 1 98 ? -3.244 25.773 5.979 1.00 40.94 98 ASP A N 1
ATOM 817 C CA . ASP A 1 98 ? -4.362 26.520 5.393 1.00 40.94 98 ASP A CA 1
ATOM 818 C C . ASP A 1 98 ? -4.474 27.866 6.131 1.00 40.94 98 ASP A C 1
ATOM 820 O O . ASP A 1 98 ? -5.188 27.999 7.128 1.00 40.94 98 ASP A O 1
ATOM 824 N N . LYS A 1 99 ? -3.690 28.849 5.678 1.00 38.38 99 LYS A N 1
ATOM 825 C CA . LYS A 1 99 ? -3.859 30.283 5.941 1.00 38.38 99 LYS A CA 1
ATOM 826 C C . LYS A 1 99 ? -3.345 31.076 4.750 1.00 38.38 99 LYS A C 1
ATOM 828 O O . LYS A 1 99 ? -2.254 30.718 4.253 1.00 38.38 99 LYS A O 1
#

Radius of gyration: 16.84 Å; Cα contacts (8 Å, |Δi|>4): 71; chains: 1; bounding box: 38×44×46 Å

Mean predicted aligned error: 7.87 Å

Solvent-accessible surface area (backbone atoms only — not comparable to full-atom values): 6125 Å² total; per-residue (Å²): 135,86,82,82,79,80,76,78,83,85,84,77,57,70,67,60,53,48,55,59,34,47,41,36,75,76,64,78,39,54,45,58,59,51,14,60,78,70,76,41,58,34,71,59,45,48,49,51,42,51,55,50,50,50,54,54,32,50,46,44,74,75,66,50,52,58,67,58,55,16,62,77,65,75,41,66,49,68,58,54,57,53,41,33,72,74,56,60,80,68,76,87,64,83,82,75,85,83,127